Protein AF-A0A2H0CVI4-F1 (afdb_monomer_lite)

Secondary structure (DSSP, 8-state):
--HHHHHHHHHHHTTSS-------SSPPPGGGHHHHHHHHHHTHHHH-TTS---SSSSPPSSSGGGSTTTS-HHHHHHHHHH-BTTB---TTT--HHHHHHHHHHHHHHHHHTT-S---------

Radius of gyration: 20.12 Å; chains: 1; bounding box: 34×41×75 Å

pLDDT: mean 84.27, std 17.34, range [45.38, 98.62]

Foldseek 3Di:
DVVVVVVVVVVVVVPPPPPPQPAQPDDDPPLQVLLLVLCSQQPCVACNNLLCGDPHPDDRCLDLCNACVNANLVNQVCCQQPNDDPGHHCVVPDDPVNSVSNSVNSNVSNVVVVVDPPPDPPDPD

Structure (mmCIF, N/CA/C/O backbone):
data_AF-A0A2H0CVI4-F1
#
_entry.id   AF-A0A2H0CVI4-F1
#
loop_
_atom_site.group_PDB
_atom_site.id
_atom_site.type_symbol
_atom_site.label_atom_id
_atom_site.label_alt_id
_atom_site.label_comp_id
_atom_site.label_asym_id
_atom_site.label_entity_id
_atom_site.label_seq_id
_atom_site.pdbx_PDB_ins_code
_atom_site.Cartn_x
_atom_site.Cartn_y
_atom_site.Cartn_z
_atom_site.occupancy
_atom_site.B_iso_or_equiv
_atom_site.auth_seq_id
_atom_site.auth_comp_id
_atom_site.auth_asym_id
_atom_site.auth_atom_id
_atom_site.pdbx_PDB_model_num
ATOM 1 N N . MET A 1 1 ? 17.591 -20.447 49.999 1.00 55.88 1 MET A N 1
ATOM 2 C CA . MET A 1 1 ? 18.118 -19.385 49.105 1.00 55.88 1 MET A CA 1
ATOM 3 C C . MET A 1 1 ? 18.514 -19.895 47.713 1.00 55.88 1 MET A C 1
ATOM 5 O O . MET A 1 1 ? 18.745 -19.075 46.836 1.00 55.88 1 MET A O 1
ATOM 9 N N . GLU A 1 2 ? 18.541 -21.211 47.465 1.00 56.19 2 GLU A N 1
ATOM 10 C CA . GLU A 1 2 ? 18.899 -21.773 46.148 1.00 56.19 2 GLU A CA 1
ATOM 11 C C . G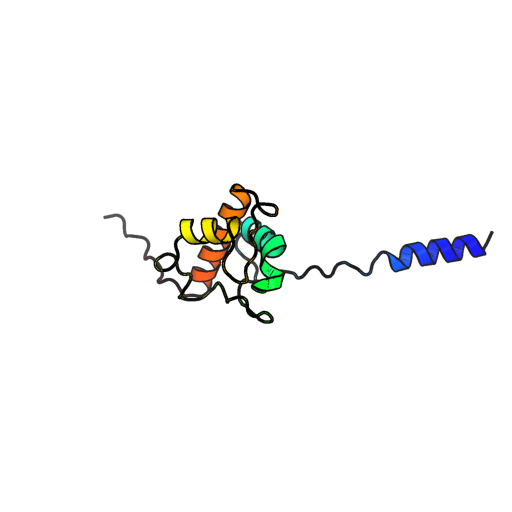LU A 1 2 ? 17.707 -21.973 45.199 1.00 56.19 2 GLU A C 1
ATOM 13 O O . GLU A 1 2 ? 17.875 -21.858 43.991 1.00 56.19 2 GLU A O 1
ATOM 18 N N . GLN A 1 3 ? 16.484 -22.159 45.712 1.00 54.50 3 GLN A N 1
ATOM 19 C CA . GLN A 1 3 ? 15.299 -22.271 44.847 1.00 54.50 3 GLN A CA 1
ATOM 20 C C . GLN A 1 3 ? 14.953 -20.962 44.118 1.00 54.50 3 GLN A C 1
ATOM 22 O O . GLN A 1 3 ? 14.556 -20.988 42.959 1.00 54.50 3 GLN A O 1
ATOM 27 N N . VAL A 1 4 ? 15.173 -19.804 44.749 1.00 57.72 4 VAL A N 1
ATOM 28 C CA . VAL A 1 4 ? 14.883 -18.486 44.149 1.00 57.72 4 VAL A CA 1
ATOM 29 C C . VAL A 1 4 ? 15.816 -18.185 42.965 1.00 57.72 4 VAL A C 1
ATOM 31 O O . VAL A 1 4 ? 15.391 -17.551 42.005 1.00 57.72 4 VAL A O 1
ATOM 34 N N . LYS A 1 5 ? 17.055 -18.707 42.978 1.00 55.91 5 LYS A N 1
ATOM 35 C CA . LYS A 1 5 ? 18.014 -18.593 41.861 1.00 55.91 5 LYS A CA 1
ATOM 36 C C . LYS A 1 5 ? 17.576 -19.389 40.630 1.00 55.91 5 LYS A C 1
ATOM 38 O O . LYS A 1 5 ? 17.797 -18.936 39.513 1.00 55.91 5 LYS A O 1
ATOM 43 N N . PHE A 1 6 ? 16.928 -20.538 40.829 1.00 55.31 6 PHE A N 1
ATOM 44 C CA . PHE A 1 6 ? 16.428 -21.376 39.738 1.00 55.31 6 PHE A CA 1
ATOM 45 C C . PHE A 1 6 ? 15.213 -20.738 39.052 1.00 55.31 6 PHE A C 1
ATOM 47 O O . PHE A 1 6 ? 15.150 -20.691 37.828 1.00 55.31 6 PHE A O 1
ATOM 54 N N . TYR A 1 7 ? 14.302 -20.142 39.830 1.00 57.53 7 TYR A N 1
ATOM 55 C CA . TYR A 1 7 ? 13.188 -19.367 39.276 1.00 57.53 7 TYR A CA 1
ATOM 56 C C . TYR A 1 7 ? 13.654 -18.082 38.583 1.00 57.53 7 TYR A C 1
ATOM 58 O O . TYR A 1 7 ? 13.132 -17.762 37.523 1.00 57.53 7 TYR A O 1
ATOM 66 N N . PHE A 1 8 ? 14.678 -17.392 39.100 1.00 56.19 8 PHE A N 1
ATOM 67 C CA . PHE A 1 8 ? 15.277 -16.235 38.418 1.00 56.19 8 PHE A CA 1
ATOM 68 C C . PHE A 1 8 ? 15.949 -16.603 37.083 1.00 56.19 8 PHE A C 1
ATOM 70 O O . PHE A 1 8 ? 15.882 -15.824 36.136 1.00 56.19 8 PHE A O 1
ATOM 77 N N . LEU A 1 9 ? 16.556 -17.792 36.985 1.00 55.44 9 LEU A N 1
ATOM 78 C CA . LEU A 1 9 ? 17.153 -18.301 35.744 1.00 55.44 9 LEU A CA 1
ATOM 79 C C . LEU A 1 9 ? 16.100 -18.774 34.728 1.00 55.44 9 LEU A C 1
ATOM 81 O O . LEU A 1 9 ? 16.272 -18.551 33.533 1.00 55.44 9 LEU A O 1
ATOM 85 N N . ILE A 1 10 ? 14.987 -19.358 35.183 1.00 55.38 10 ILE A N 1
ATOM 86 C CA . ILE A 1 10 ? 13.880 -19.787 34.310 1.00 55.38 10 ILE A CA 1
ATOM 87 C C . ILE A 1 10 ? 13.070 -18.583 33.799 1.00 55.38 10 ILE A C 1
ATOM 89 O O . ILE A 1 10 ? 12.717 -18.552 32.622 1.00 55.38 10 ILE A O 1
ATOM 93 N N . LEU A 1 11 ? 12.844 -17.557 34.631 1.00 54.09 11 LEU A N 1
ATOM 94 C CA . LEU A 1 11 ? 12.114 -16.342 34.238 1.00 54.09 11 LEU A CA 1
ATOM 95 C C . LEU A 1 11 ? 12.853 -15.538 33.150 1.00 54.09 11 LEU A C 1
ATOM 97 O O . LEU A 1 11 ? 12.220 -14.895 32.317 1.00 54.09 11 LEU A O 1
ATOM 101 N N . PHE A 1 12 ? 14.189 -15.602 33.129 1.00 54.31 12 PHE A N 1
ATOM 102 C CA . PHE A 1 12 ? 15.016 -14.976 32.092 1.00 54.31 12 PHE A CA 1
ATOM 103 C C . PHE A 1 12 ? 15.023 -15.767 30.774 1.00 54.31 12 PHE A C 1
ATOM 105 O O . PHE A 1 12 ? 15.149 -15.176 29.703 1.00 54.31 12 PHE A O 1
ATOM 112 N N . TYR A 1 13 ? 14.861 -17.094 30.830 1.00 53.97 13 TYR A N 1
ATOM 113 C CA . TYR A 1 13 ? 14.949 -17.967 29.654 1.00 53.97 13 TYR A CA 1
ATOM 114 C C . TYR A 1 13 ? 13.660 -17.986 28.816 1.00 53.97 13 TYR A C 1
ATOM 116 O O . TYR A 1 13 ? 13.706 -18.172 27.603 1.00 53.97 13 TYR A O 1
ATOM 124 N N . THR A 1 14 ? 12.498 -17.736 29.427 1.00 56.97 14 THR A N 1
ATOM 125 C CA . THR A 1 14 ? 11.206 -17.701 28.716 1.00 56.97 14 THR A CA 1
ATOM 126 C C . THR A 1 14 ? 10.921 -16.377 27.998 1.00 56.97 14 THR A C 1
ATOM 128 O O . THR A 1 14 ? 9.967 -16.301 27.228 1.00 56.97 14 THR A O 1
ATOM 131 N N . LEU A 1 15 ? 11.727 -15.332 28.219 1.00 56.41 15 LEU A N 1
ATOM 132 C CA . LEU A 1 15 ? 11.509 -13.996 27.643 1.00 56.41 15 LEU A CA 1
ATOM 133 C C . LEU A 1 15 ? 12.101 -13.796 26.235 1.00 56.41 15 LEU A C 1
ATOM 135 O O . LEU A 1 15 ? 11.837 -12.768 25.619 1.00 56.41 15 LEU A O 1
ATOM 139 N N . PHE A 1 16 ? 12.866 -14.749 25.692 1.00 57.94 16 PHE A N 1
ATOM 140 C CA . PHE A 1 16 ? 13.616 -14.538 24.441 1.00 57.94 16 PHE A CA 1
ATOM 141 C C . PHE A 1 16 ? 12.986 -15.147 23.172 1.00 57.94 16 PHE A C 1
ATOM 143 O O . PHE A 1 16 ? 13.558 -15.037 22.091 1.00 57.94 16 PHE A O 1
ATOM 150 N N . ALA A 1 17 ? 11.812 -15.782 23.265 1.00 56.22 17 ALA A N 1
ATOM 151 C CA . ALA A 1 17 ? 11.275 -16.627 22.188 1.00 56.22 17 ALA A CA 1
ATOM 152 C C . ALA A 1 17 ? 10.136 -16.015 21.337 1.00 56.22 17 ALA A C 1
ATOM 154 O O . ALA A 1 17 ? 9.455 -16.755 20.635 1.00 56.22 17 ALA A O 1
ATOM 155 N N . PHE A 1 18 ? 9.913 -14.694 21.352 1.00 57.72 18 PHE A N 1
ATOM 156 C CA . PHE A 1 18 ? 8.770 -14.075 20.644 1.00 57.72 18 PHE A CA 1
ATOM 157 C C . PHE A 1 18 ? 9.131 -12.944 19.666 1.00 57.72 18 PHE A C 1
ATOM 159 O O . PHE A 1 18 ? 8.396 -11.970 19.544 1.00 57.72 18 PHE A O 1
ATOM 166 N N . ALA A 1 19 ? 10.229 -13.063 18.917 1.00 55.41 19 ALA A N 1
ATOM 167 C CA . ALA A 1 19 ? 10.580 -12.084 17.880 1.00 55.41 19 ALA A CA 1
ATOM 168 C C . ALA A 1 19 ? 10.569 -12.679 16.460 1.00 55.41 19 ALA A C 1
ATOM 170 O O . ALA A 1 19 ? 11.518 -12.514 15.699 1.00 55.41 19 ALA A O 1
ATOM 171 N N . CYS A 1 20 ? 9.479 -13.349 16.082 1.00 59.59 20 CYS A N 1
ATOM 172 C CA . CYS A 1 20 ? 9.164 -13.607 14.674 1.00 59.59 20 CYS A CA 1
ATOM 173 C C . CYS 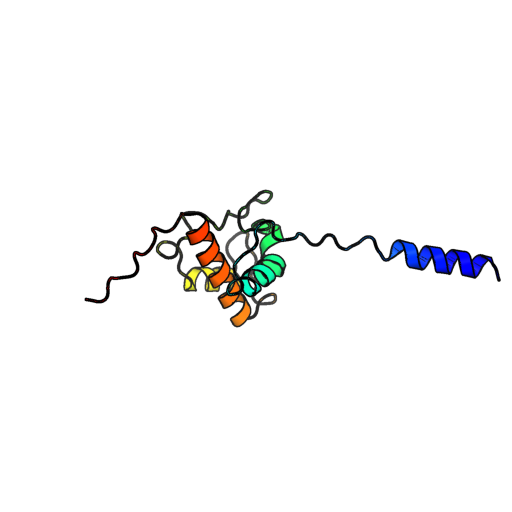A 1 20 ? 8.031 -12.675 14.233 1.00 59.59 20 CYS A C 1
ATOM 175 O O . CYS A 1 20 ? 6.926 -13.122 13.940 1.00 59.59 20 CYS A O 1
ATOM 177 N N . ALA A 1 21 ? 8.295 -11.364 14.192 1.00 61.31 21 ALA A N 1
ATOM 178 C CA . ALA A 1 21 ? 7.536 -10.526 13.270 1.00 61.31 21 ALA A CA 1
ATOM 179 C C . ALA A 1 21 ? 7.883 -11.002 11.849 1.00 61.31 21 ALA A C 1
ATOM 181 O O . ALA A 1 21 ? 9.059 -11.315 11.604 1.00 61.31 21 ALA A O 1
ATOM 182 N N . PRO A 1 22 ? 6.911 -11.097 10.922 1.00 63.09 22 PRO A N 1
ATOM 183 C CA . PRO A 1 22 ? 7.252 -11.349 9.535 1.00 63.09 22 PRO A CA 1
ATOM 184 C C . PRO A 1 22 ? 8.274 -10.276 9.109 1.00 63.09 22 PRO A C 1
ATOM 186 O O . PRO A 1 22 ? 8.259 -9.155 9.614 1.00 63.09 22 PRO A O 1
ATOM 189 N N . LYS A 1 23 ? 9.240 -10.634 8.270 1.00 73.94 23 LYS A N 1
ATOM 190 C CA . LYS A 1 23 ? 10.234 -9.689 7.747 1.00 73.94 23 LYS A CA 1
ATOM 191 C C . LYS A 1 23 ? 10.000 -9.533 6.252 1.00 73.94 23 LYS A C 1
ATOM 193 O O . LYS A 1 23 ? 9.626 -10.533 5.624 1.00 73.94 23 LYS A O 1
ATOM 198 N N . PRO A 1 24 ? 10.218 -8.339 5.675 1.00 80.81 24 PRO A N 1
ATOM 199 C CA . PRO A 1 24 ? 10.281 -8.201 4.227 1.00 80.81 24 PRO A CA 1
ATOM 200 C C . PRO A 1 24 ? 11.235 -9.249 3.650 1.00 80.81 24 PRO A C 1
ATOM 202 O O . PRO A 1 24 ? 12.274 -9.528 4.254 1.00 80.81 24 PRO A O 1
ATOM 205 N N . THR A 1 25 ? 10.864 -9.874 2.533 1.00 84.12 25 THR A N 1
ATOM 206 C CA . THR A 1 25 ? 11.754 -10.829 1.853 1.00 84.12 25 THR A CA 1
ATOM 207 C C . THR A 1 25 ? 12.553 -10.163 0.740 1.00 84.12 25 THR A C 1
ATOM 209 O O . THR A 1 25 ? 13.572 -10.703 0.315 1.00 84.12 25 THR A O 1
ATOM 212 N N . LEU A 1 26 ? 12.129 -8.968 0.320 1.00 85.50 26 LEU A N 1
ATOM 213 C CA . LEU A 1 26 ? 12.843 -8.109 -0.614 1.00 85.50 26 LEU A CA 1
ATOM 214 C C . LEU A 1 26 ? 13.397 -6.886 0.118 1.00 85.50 26 LEU A C 1
ATOM 216 O O . LEU A 1 26 ? 12.706 -6.283 0.935 1.00 85.50 26 LEU A O 1
ATOM 220 N N . GLU A 1 27 ? 14.623 -6.479 -0.201 1.00 89.00 27 GLU A N 1
ATOM 221 C CA . GLU A 1 27 ? 15.148 -5.184 0.232 1.00 89.00 27 GLU A CA 1
ATOM 222 C C . GLU A 1 27 ? 14.881 -4.125 -0.836 1.00 89.00 27 GLU A C 1
ATOM 224 O O . GLU A 1 27 ? 15.148 -4.334 -2.020 1.00 89.00 27 GLU A O 1
ATOM 229 N N . VAL A 1 28 ? 14.358 -2.974 -0.411 1.00 94.50 28 VAL A N 1
ATOM 230 C CA . VAL A 1 28 ? 14.140 -1.818 -1.286 1.00 94.50 28 VAL A CA 1
ATOM 231 C C . VAL A 1 28 ? 15.212 -0.741 -1.068 1.00 94.50 28 VAL A C 1
ATOM 233 O O . VAL A 1 28 ? 15.767 -0.638 0.034 1.00 94.50 28 VAL A O 1
ATOM 236 N N . PRO A 1 29 ? 15.499 0.100 -2.081 1.00 97.12 29 PRO A N 1
ATOM 237 C CA . PRO A 1 29 ? 16.371 1.257 -1.932 1.00 97.12 29 PRO A CA 1
ATOM 238 C C . PRO A 1 29 ? 15.926 2.174 -0.788 1.00 97.12 29 PRO A C 1
ATOM 240 O O . PRO A 1 29 ? 14.741 2.252 -0.457 1.00 97.12 29 PRO A O 1
ATOM 243 N N . GLU A 1 30 ? 16.879 2.913 -0.217 1.00 96.75 30 GLU A N 1
ATOM 244 C CA . GLU A 1 30 ? 16.669 3.776 0.956 1.00 96.75 30 G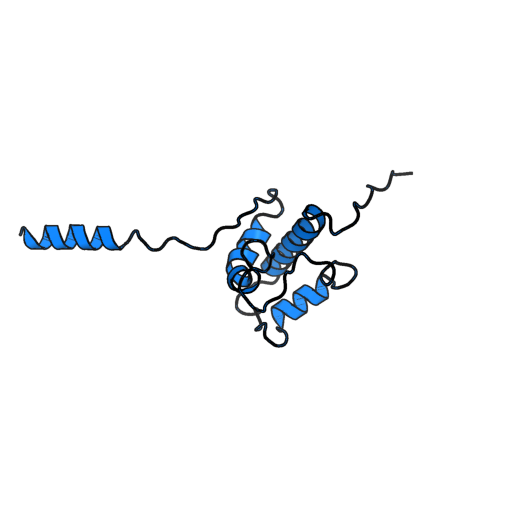LU A CA 1
ATOM 245 C C . GLU A 1 30 ? 15.409 4.665 0.884 1.00 96.75 30 GLU A C 1
ATOM 247 O O . GLU A 1 30 ? 14.664 4.698 1.867 1.00 96.75 30 GLU A O 1
ATOM 252 N N . PRO A 1 31 ? 15.073 5.308 -0.258 1.00 97.88 31 PRO A N 1
ATOM 253 C CA . PRO A 1 31 ? 13.881 6.151 -0.361 1.00 97.88 31 PRO A CA 1
ATOM 254 C C . PRO A 1 31 ? 12.542 5.438 -0.127 1.00 97.88 31 PRO A C 1
ATOM 256 O O . PRO A 1 31 ? 11.542 6.132 0.059 1.00 97.88 31 PRO A O 1
ATOM 259 N N . TYR A 1 32 ? 12.504 4.103 -0.163 1.00 97.81 32 TYR A N 1
ATOM 260 C CA . TYR A 1 32 ? 11.286 3.288 -0.065 1.00 97.81 32 TYR A CA 1
ATOM 261 C C . TYR A 1 32 ? 11.219 2.454 1.222 1.00 97.81 32 TYR A C 1
ATOM 263 O O . TYR A 1 32 ? 10.193 1.833 1.503 1.00 97.81 32 TYR A O 1
ATOM 271 N N . LYS A 1 33 ? 12.287 2.442 2.035 1.00 96.75 33 LYS A N 1
ATOM 272 C CA . LYS A 1 33 ? 12.361 1.606 3.246 1.00 96.75 33 LYS A CA 1
ATOM 273 C C . LYS A 1 33 ? 11.303 1.961 4.287 1.00 96.75 33 LYS A C 1
ATOM 275 O O . LYS A 1 33 ? 10.746 1.061 4.909 1.00 96.75 33 LYS A O 1
ATOM 280 N N . LYS A 1 34 ? 10.990 3.248 4.463 1.00 97.62 34 LYS A N 1
ATOM 281 C CA . LYS A 1 34 ? 9.923 3.686 5.383 1.00 97.62 34 LYS A CA 1
ATOM 282 C C . LYS A 1 34 ? 8.566 3.135 4.956 1.00 97.62 34 LYS A C 1
ATOM 284 O O . LYS A 1 34 ? 7.880 2.506 5.756 1.00 97.62 34 LYS A O 1
ATOM 289 N N . GLY A 1 35 ? 8.226 3.297 3.678 1.00 97.88 35 GLY A N 1
ATOM 290 C CA . GLY A 1 35 ? 7.019 2.725 3.087 1.00 97.88 35 GLY A CA 1
ATOM 291 C C . GLY A 1 35 ? 6.919 1.217 3.279 1.00 97.88 35 GLY A C 1
ATOM 292 O O . GLY A 1 35 ? 5.892 0.724 3.743 1.00 97.88 35 GLY A O 1
ATOM 293 N N . GLN A 1 36 ? 8.016 0.497 3.029 1.00 97.31 36 GLN A N 1
ATOM 294 C CA . GLN A 1 36 ? 8.086 -0.941 3.270 1.00 97.31 36 GLN A CA 1
ATOM 295 C C . GLN A 1 36 ? 7.820 -1.287 4.741 1.00 97.31 36 GLN A C 1
ATOM 297 O O . GLN A 1 36 ? 7.034 -2.186 5.019 1.00 97.31 36 GLN A O 1
ATOM 302 N N . GLN A 1 37 ? 8.420 -0.569 5.695 1.00 96.12 37 GLN A N 1
ATOM 303 C CA . GLN A 1 37 ? 8.208 -0.798 7.130 1.00 96.12 37 GLN A CA 1
ATOM 304 C C . GLN A 1 37 ? 6.750 -0.571 7.550 1.00 96.12 37 GLN A C 1
ATOM 306 O O . GLN A 1 37 ? 6.185 -1.384 8.286 1.00 96.12 37 GLN A O 1
ATOM 311 N N . TYR A 1 38 ? 6.119 0.505 7.076 1.00 97.38 38 TYR A N 1
ATOM 312 C CA . TYR A 1 38 ? 4.715 0.793 7.379 1.00 97.38 38 TYR A CA 1
ATOM 313 C C . TYR A 1 38 ? 3.768 -0.227 6.749 1.00 97.38 38 TYR A C 1
ATOM 315 O O . TYR A 1 38 ? 2.872 -0.735 7.429 1.00 97.38 38 TYR A O 1
ATOM 323 N N . PHE A 1 39 ? 4.010 -0.597 5.490 1.00 97.31 39 PHE A N 1
ATOM 324 C CA . PHE A 1 39 ? 3.277 -1.668 4.822 1.00 97.31 39 PHE A CA 1
ATOM 325 C C . PHE A 1 39 ? 3.405 -2.977 5.602 1.00 97.31 39 PHE A C 1
ATOM 327 O O . PHE A 1 39 ? 2.425 -3.689 5.822 1.00 97.31 39 PHE A O 1
ATOM 334 N N . HIS A 1 40 ? 4.611 -3.277 6.079 1.00 95.00 40 HIS A N 1
ATOM 335 C CA . HIS A 1 40 ? 4.877 -4.495 6.821 1.00 95.00 40 HIS A CA 1
ATOM 336 C C . HIS A 1 40 ? 4.110 -4.547 8.145 1.00 95.00 40 HIS A C 1
ATOM 338 O O . HIS A 1 40 ? 3.460 -5.546 8.451 1.00 95.00 40 HIS A O 1
ATOM 344 N N . ARG A 1 41 ? 4.078 -3.425 8.868 1.00 94.44 41 ARG A N 1
ATOM 345 C CA . ARG A 1 41 ? 3.336 -3.263 10.124 1.00 94.44 41 ARG A CA 1
ATOM 346 C C . ARG A 1 41 ? 1.821 -3.418 9.961 1.00 94.44 41 ARG A C 1
ATOM 348 O O . ARG A 1 41 ? 1.181 -3.961 10.859 1.00 94.44 41 ARG A O 1
ATOM 355 N N . VAL A 1 42 ? 1.243 -2.905 8.873 1.00 95.69 42 VAL A N 1
ATOM 356 C CA . VAL A 1 42 ? -0.219 -2.726 8.760 1.00 95.69 42 VAL A CA 1
ATOM 357 C C . VAL A 1 42 ? -0.871 -3.668 7.746 1.00 95.69 42 VAL A C 1
ATOM 359 O O . VAL A 1 42 ? -1.971 -4.161 7.981 1.00 95.69 42 VAL A O 1
ATOM 362 N N . CYS A 1 43 ? -0.210 -3.943 6.626 1.00 95.94 43 CYS A N 1
ATOM 363 C CA . CYS A 1 43 ? -0.826 -4.557 5.448 1.00 95.94 43 CYS A CA 1
ATOM 364 C C . CYS A 1 43 ? -0.356 -5.997 5.197 1.00 95.94 43 CYS A C 1
ATOM 366 O O . CYS A 1 43 ? -1.116 -6.811 4.661 1.00 95.94 43 CYS A O 1
ATOM 368 N N . SER A 1 44 ? 0.881 -6.329 5.586 1.00 94.31 44 SER A N 1
ATOM 369 C CA . SER A 1 44 ? 1.540 -7.582 5.180 1.00 94.31 44 SER A CA 1
ATOM 370 C C . SER A 1 44 ? 0.848 -8.857 5.658 1.00 94.31 44 SER A C 1
ATOM 372 O O . SER A 1 44 ? 0.896 -9.879 4.972 1.00 94.31 44 SER A O 1
ATOM 374 N N . ASN A 1 45 ? 0.152 -8.799 6.795 1.00 91.00 45 ASN A N 1
ATOM 375 C CA . ASN A 1 45 ? -0.584 -9.942 7.335 1.00 91.00 45 ASN A CA 1
ATOM 376 C C . ASN A 1 45 ? -1.673 -10.440 6.372 1.00 91.00 45 ASN A C 1
ATOM 378 O O . ASN A 1 45 ? -1.974 -11.632 6.351 1.00 91.00 45 ASN A O 1
ATOM 382 N N . CYS A 1 46 ? -2.240 -9.543 5.560 1.00 94.19 46 CYS A N 1
ATOM 383 C CA . CYS A 1 46 ? -3.240 -9.885 4.554 1.00 94.19 46 CYS A CA 1
ATOM 384 C C . CYS A 1 46 ? -2.609 -9.977 3.161 1.00 94.19 46 CYS A C 1
ATOM 386 O O . CYS A 1 46 ? -2.716 -11.008 2.499 1.00 94.19 46 CYS A O 1
ATOM 388 N N . HIS A 1 47 ? -1.899 -8.935 2.732 1.00 95.19 47 HIS A N 1
ATOM 389 C CA . HIS A 1 47 ? -1.392 -8.812 1.360 1.00 95.19 47 HIS A CA 1
ATOM 390 C C . HIS A 1 47 ? -0.030 -9.494 1.130 1.00 95.19 47 HIS A C 1
ATOM 392 O O . HIS A 1 47 ? 0.543 -9.412 0.044 1.00 95.19 47 HIS A O 1
ATOM 398 N N . GLY A 1 48 ? 0.486 -10.218 2.127 1.00 92.56 48 GLY A N 1
ATOM 399 C CA . GLY A 1 48 ? 1.787 -10.884 2.083 1.00 92.56 48 GLY A CA 1
ATOM 400 C C . GLY A 1 48 ? 2.951 -9.935 2.377 1.00 92.56 48 GLY A C 1
ATOM 401 O O . GLY A 1 48 ? 2.817 -8.719 2.284 1.00 92.56 48 GLY A O 1
ATOM 402 N N . SER A 1 49 ? 4.109 -10.509 2.723 1.00 90.62 49 SER A N 1
ATOM 403 C CA . SER A 1 49 ? 5.283 -9.761 3.211 1.00 90.62 49 SER A CA 1
ATOM 404 C C . SER A 1 49 ? 5.725 -8.631 2.276 1.00 90.62 49 SER A C 1
ATOM 406 O O . SER A 1 49 ? 5.942 -7.510 2.724 1.00 90.62 49 SER A O 1
ATOM 408 N N . ASP A 1 50 ? 5.763 -8.912 0.972 1.00 91.69 50 ASP A N 1
ATOM 409 C CA . ASP A 1 50 ? 6.214 -7.972 -0.061 1.00 91.69 50 ASP A CA 1
ATOM 410 C C . ASP A 1 50 ? 5.076 -7.592 -1.020 1.00 91.69 50 ASP A C 1
ATOM 412 O O . ASP A 1 50 ? 5.283 -7.456 -2.221 1.00 91.69 50 ASP A O 1
ATOM 416 N N . ALA A 1 51 ? 3.843 -7.501 -0.502 1.00 94.44 51 ALA A N 1
ATOM 417 C CA . ALA A 1 51 ? 2.633 -7.190 -1.277 1.00 94.44 51 ALA A CA 1
ATOM 418 C C . ALA A 1 51 ? 2.283 -8.212 -2.386 1.00 94.44 51 ALA A C 1
ATOM 420 O O . ALA A 1 51 ? 1.442 -7.962 -3.252 1.00 94.44 51 ALA A O 1
ATOM 421 N N . MET A 1 52 ? 2.915 -9.389 -2.336 1.00 88.56 52 MET A N 1
ATOM 422 C CA . MET A 1 52 ? 2.817 -10.434 -3.356 1.00 88.56 52 MET A CA 1
ATOM 423 C C . MET A 1 52 ? 1.597 -11.347 -3.232 1.00 88.56 52 MET A C 1
ATOM 425 O O . MET A 1 52 ? 1.380 -12.124 -4.151 1.00 88.56 52 MET A O 1
ATOM 429 N N . GLY A 1 53 ? 0.835 -11.290 -2.133 1.00 75.56 53 GLY A N 1
ATOM 430 C CA . GLY A 1 53 ? -0.322 -12.157 -1.883 1.00 75.56 53 GLY A CA 1
ATOM 431 C C . GLY A 1 53 ? 0.042 -13.646 -1.889 1.00 75.56 53 GLY A C 1
ATOM 432 O O . GLY A 1 53 ? 0.268 -14.241 -2.935 1.00 75.56 53 GLY A O 1
ATOM 433 N N . LYS A 1 54 ? 0.127 -14.297 -0.724 1.00 65.31 54 LYS A N 1
ATOM 434 C CA . LYS A 1 54 ? 0.507 -15.727 -0.710 1.00 65.31 54 LYS A CA 1
ATOM 435 C C . LYS A 1 54 ? -0.374 -16.656 0.111 1.00 65.31 54 LYS A C 1
ATOM 437 O O . LYS A 1 54 ? -0.372 -17.847 -0.181 1.00 65.31 54 LYS A O 1
ATOM 442 N N . HIS A 1 55 ? -1.164 -16.157 1.068 1.00 69.81 55 HIS A N 1
ATOM 443 C CA . HIS A 1 55 ? -1.907 -17.042 1.985 1.00 69.81 55 HIS A CA 1
ATOM 444 C C . HIS A 1 55 ? -3.301 -16.562 2.406 1.00 69.81 55 HIS A C 1
ATOM 446 O O . HIS A 1 55 ? -3.995 -17.285 3.117 1.00 69.81 55 HIS A O 1
ATOM 452 N N . THR A 1 56 ? -3.736 -15.373 1.988 1.00 77.31 56 THR A N 1
ATOM 453 C CA . THR A 1 56 ? -5.084 -14.873 2.292 1.00 77.31 56 THR A CA 1
ATOM 454 C C . THR A 1 56 ? -5.882 -14.687 1.002 1.00 77.31 56 THR A C 1
ATOM 456 O O . THR A 1 56 ? -5.329 -14.769 -0.089 1.00 77.31 56 THR A O 1
ATOM 459 N N . GLN A 1 57 ? -7.189 -14.440 1.120 1.00 84.56 57 GLN A N 1
ATOM 460 C CA . GLN A 1 57 ? -8.030 -14.053 -0.022 1.00 84.56 57 GLN A CA 1
ATOM 461 C C . GLN A 1 57 ? -7.809 -12.587 -0.443 1.00 84.56 57 GLN A C 1
ATOM 463 O O . GLN A 1 57 ? -8.517 -12.101 -1.321 1.00 84.56 57 GLN A O 1
ATOM 468 N N . ALA A 1 58 ? -6.898 -11.862 0.217 1.00 92.31 58 ALA A N 1
ATOM 469 C CA . ALA A 1 58 ? -6.554 -10.506 -0.170 1.00 92.31 58 ALA A CA 1
ATOM 470 C C . ALA A 1 58 ? -5.762 -10.520 -1.488 1.00 92.31 58 ALA A C 1
ATOM 472 O O . ALA A 1 58 ? -4.954 -11.429 -1.707 1.00 92.31 58 ALA A O 1
ATOM 473 N N . PRO A 1 59 ? -5.968 -9.517 -2.353 1.00 93.81 59 PRO A N 1
ATOM 474 C CA . PRO A 1 59 ? -5.281 -9.448 -3.631 1.00 93.81 59 PRO A CA 1
ATOM 475 C C . PRO A 1 59 ? -3.772 -9.258 -3.458 1.00 93.81 59 PRO A C 1
ATOM 477 O O . PRO A 1 59 ? -3.294 -8.669 -2.478 1.00 93.81 59 PRO A O 1
ATOM 480 N N . ARG A 1 60 ? -3.032 -9.722 -4.464 1.00 94.06 60 ARG A N 1
ATOM 481 C CA . ARG A 1 60 ? -1.660 -9.298 -4.732 1.00 94.06 60 ARG A CA 1
ATOM 482 C C . ARG A 1 60 ? -1.708 -7.853 -5.230 1.00 94.06 60 ARG A C 1
ATOM 484 O O . ARG A 1 60 ? -2.408 -7.576 -6.190 1.00 94.06 60 ARG A O 1
ATOM 491 N N . LEU A 1 61 ? -0.988 -6.943 -4.577 1.00 95.94 61 LEU A N 1
ATOM 492 C CA . LEU A 1 61 ? -1.020 -5.512 -4.929 1.00 95.94 61 LEU A CA 1
ATOM 493 C C . LEU A 1 61 ? 0.043 -5.137 -5.971 1.00 95.94 61 LEU A C 1
ATOM 495 O O . LEU A 1 61 ? -0.004 -4.060 -6.561 1.00 95.94 61 LEU A O 1
ATOM 499 N N . ILE A 1 62 ? 1.010 -6.027 -6.198 1.00 94.38 62 ILE A N 1
ATOM 500 C CA . ILE A 1 62 ? 1.973 -5.921 -7.296 1.00 94.38 62 ILE A CA 1
ATOM 501 C C . ILE A 1 62 ? 1.419 -6.702 -8.487 1.00 94.38 62 ILE A C 1
ATOM 503 O O . ILE A 1 62 ? 1.877 -7.814 -8.767 1.00 94.38 62 ILE A O 1
ATOM 507 N N . ASP A 1 63 ? 0.369 -6.146 -9.088 1.00 93.50 63 ASP A N 1
ATOM 508 C CA . ASP A 1 63 ? -0.423 -6.714 -10.183 1.00 93.50 63 ASP A CA 1
ATOM 509 C C . ASP A 1 63 ? -0.953 -5.585 -11.091 1.00 93.50 63 ASP A C 1
ATOM 511 O O . ASP A 1 63 ? -1.012 -4.429 -10.663 1.00 93.50 63 ASP A O 1
ATOM 515 N N . GLU A 1 64 ? -1.335 -5.916 -12.326 1.00 92.69 64 GLU A N 1
ATOM 516 C CA . GLU A 1 64 ? -1.749 -4.960 -13.365 1.00 92.69 64 GLU A 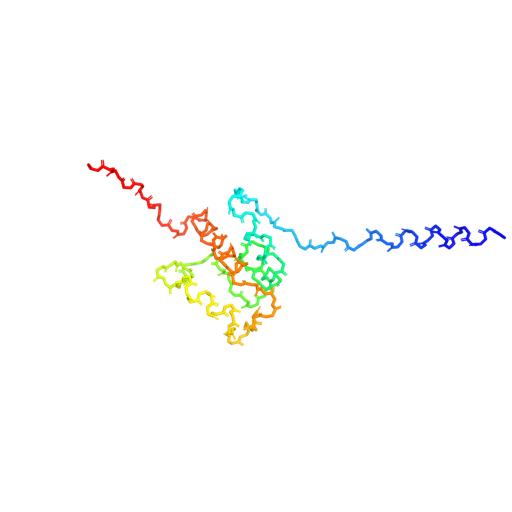CA 1
ATOM 517 C C . GLU A 1 64 ? -2.986 -4.144 -12.960 1.00 92.69 64 GLU A C 1
ATOM 519 O O . GLU A 1 64 ? -3.080 -2.953 -13.263 1.00 92.69 64 GLU A O 1
ATOM 524 N N . GLU A 1 65 ? -3.918 -4.760 -12.226 1.00 94.38 65 GLU A N 1
ATOM 525 C CA . GLU A 1 65 ? -5.138 -4.106 -11.727 1.00 94.38 65 GLU A CA 1
ATOM 526 C C . GLU A 1 65 ? -4.826 -2.876 -10.861 1.00 94.38 65 GLU A C 1
ATOM 528 O O . GLU A 1 65 ? -5.568 -1.898 -10.885 1.00 94.38 65 GLU A O 1
ATOM 533 N N . PHE A 1 66 ? -3.708 -2.899 -10.130 1.00 95.50 66 PHE A N 1
ATOM 534 C CA . PHE A 1 66 ? -3.350 -1.856 -9.170 1.00 95.50 66 PHE A CA 1
ATOM 535 C C . PHE A 1 66 ? -2.326 -0.852 -9.705 1.00 95.50 66 PHE A C 1
ATOM 537 O O . PHE A 1 66 ? -1.821 -0.043 -8.923 1.00 95.50 66 PHE A O 1
ATOM 544 N N . LEU A 1 67 ? -1.984 -0.894 -10.995 1.00 95.12 67 LEU A N 1
ATOM 545 C CA . LEU A 1 67 ? -1.079 0.077 -11.620 1.00 95.12 67 LEU A CA 1
ATOM 546 C C . LEU A 1 67 ? -1.677 1.485 -11.630 1.00 95.12 67 LEU A C 1
ATOM 548 O O . LEU A 1 67 ? -2.894 1.650 -11.598 1.00 95.12 67 LEU A O 1
ATOM 552 N N . ALA A 1 68 ? -0.826 2.512 -11.679 1.00 93.56 68 ALA A N 1
ATOM 553 C CA . ALA A 1 68 ? -1.245 3.904 -11.485 1.00 93.56 68 ALA A CA 1
ATOM 554 C C . ALA A 1 68 ? -2.316 4.392 -12.482 1.00 93.56 68 ALA A C 1
ATOM 556 O O . ALA A 1 68 ? -3.136 5.241 -12.138 1.00 93.56 68 ALA A O 1
ATOM 557 N N . ASN A 1 69 ? -2.335 3.839 -13.698 1.00 93.44 69 ASN A N 1
ATOM 558 C CA . ASN A 1 69 ? -3.327 4.126 -14.738 1.00 93.44 69 ASN A CA 1
ATOM 559 C C . ASN A 1 69 ? -4.697 3.463 -14.498 1.00 93.44 69 ASN A C 1
ATOM 561 O O . ASN A 1 69 ? -5.695 3.937 -15.037 1.00 93.44 69 ASN A O 1
ATOM 565 N N . ASN A 1 70 ? -4.739 2.381 -13.720 1.00 95.75 70 ASN A N 1
ATOM 566 C CA . ASN A 1 70 ? -5.944 1.600 -13.433 1.00 95.75 70 ASN A CA 1
ATOM 567 C C . ASN A 1 70 ? -6.496 1.888 -12.031 1.00 95.75 70 ASN A C 1
ATOM 569 O O . ASN A 1 70 ? -7.705 1.840 -11.814 1.00 95.75 70 ASN A O 1
ATOM 573 N N . PHE A 1 71 ? -5.604 2.196 -11.090 1.00 97.38 71 PHE A N 1
ATOM 574 C CA . PHE A 1 71 ? -5.913 2.440 -9.692 1.00 97.38 71 PHE A CA 1
ATOM 575 C C . PHE A 1 71 ? -4.975 3.516 -9.150 1.00 97.38 71 PHE A C 1
ATOM 577 O O . PHE A 1 71 ? -3.794 3.268 -8.889 1.00 97.38 71 PHE A O 1
ATOM 584 N N . SER A 1 72 ? -5.485 4.738 -9.024 1.00 98.06 72 SER A N 1
ATOM 585 C CA . SER A 1 72 ? -4.682 5.914 -8.699 1.00 98.06 72 SER A CA 1
ATOM 586 C C . SER A 1 72 ? -4.218 5.924 -7.240 1.00 98.06 72 SER A C 1
ATOM 588 O O . SER A 1 72 ? -4.729 5.207 -6.379 1.00 98.06 72 SER A O 1
ATOM 590 N N . ASP A 1 73 ? -3.262 6.794 -6.917 1.00 98.31 73 ASP A N 1
ATOM 591 C CA . ASP A 1 73 ? -2.827 7.006 -5.530 1.00 98.31 73 ASP A CA 1
ATOM 592 C C . ASP A 1 73 ? -3.971 7.508 -4.633 1.00 98.31 73 ASP A C 1
ATOM 594 O O . ASP A 1 73 ? -4.015 7.198 -3.438 1.00 98.31 73 ASP A O 1
ATOM 598 N N . ALA A 1 74 ? -4.921 8.254 -5.209 1.00 98.12 74 ALA A N 1
ATOM 599 C CA . ALA A 1 74 ? -6.131 8.678 -4.516 1.00 98.12 74 ALA A CA 1
ATOM 600 C C . ALA A 1 74 ? -7.040 7.480 -4.207 1.00 98.12 74 ALA A C 1
ATOM 602 O O . ALA A 1 74 ? -7.492 7.361 -3.068 1.00 98.12 74 ALA A O 1
ATOM 603 N N . ASP A 1 75 ? -7.212 6.559 -5.161 1.00 98.25 75 ASP A N 1
ATOM 604 C CA . ASP A 1 75 ? -8.010 5.341 -4.973 1.00 98.25 75 ASP A CA 1
ATOM 605 C C . ASP A 1 75 ? -7.393 4.430 -3.903 1.00 98.25 75 ASP A C 1
ATOM 607 O O . ASP A 1 75 ? -8.104 3.910 -3.037 1.00 98.25 75 ASP A O 1
ATOM 611 N N . ILE A 1 76 ? -6.058 4.289 -3.891 1.00 98.00 76 ILE A N 1
ATOM 612 C CA . ILE A 1 76 ? -5.348 3.560 -2.828 1.00 98.00 76 ILE A CA 1
ATOM 613 C C . ILE A 1 76 ? -5.602 4.227 -1.479 1.00 98.00 76 ILE A C 1
ATOM 615 O O . ILE A 1 76 ? -5.958 3.553 -0.512 1.00 98.00 76 ILE A O 1
ATOM 619 N N . LYS A 1 77 ? -5.427 5.549 -1.392 1.00 98.12 77 LYS A N 1
ATOM 620 C CA . LYS A 1 77 ? -5.612 6.289 -0.142 1.00 98.12 77 LYS A CA 1
ATOM 621 C C . LYS A 1 77 ? -7.039 6.158 0.386 1.00 98.12 77 LYS A C 1
ATOM 623 O O . LYS A 1 77 ? -7.205 5.877 1.572 1.00 98.12 77 LYS A O 1
ATOM 628 N N . GLU A 1 78 ? -8.043 6.341 -0.464 1.00 98.00 78 GLU A N 1
ATOM 629 C CA . GLU A 1 78 ? -9.453 6.178 -0.104 1.00 98.00 78 GLU A CA 1
ATOM 630 C C . GLU A 1 78 ? -9.728 4.748 0.363 1.00 98.00 78 GLU A C 1
ATOM 632 O O . GLU A 1 78 ? -10.201 4.543 1.477 1.00 98.00 78 GLU A O 1
ATOM 637 N N . THR A 1 79 ? -9.298 3.747 -0.405 1.00 97.75 79 THR A N 1
ATOM 638 C CA . THR A 1 79 ? -9.497 2.330 -0.073 1.00 97.75 79 THR A CA 1
ATOM 639 C C . THR A 1 79 ? -8.831 1.933 1.244 1.00 97.75 79 THR A C 1
ATOM 641 O O . THR A 1 79 ? -9.409 1.192 2.038 1.00 97.75 79 THR A O 1
ATOM 644 N N . VAL A 1 80 ? -7.628 2.438 1.531 1.00 97.69 80 VAL A N 1
ATOM 645 C CA . VAL A 1 80 ? -6.939 2.187 2.806 1.00 97.69 80 VAL A CA 1
ATOM 646 C C . VAL A 1 80 ? -7.677 2.856 3.966 1.00 97.69 80 VAL A C 1
ATOM 648 O O . VAL A 1 80 ? -7.838 2.259 5.035 1.00 97.69 80 VAL A O 1
ATOM 651 N N . LEU A 1 81 ? -8.136 4.093 3.779 1.00 97.50 81 LEU A N 1
ATOM 652 C CA . LEU A 1 81 ? -8.795 4.859 4.831 1.00 97.50 81 LEU A CA 1
ATOM 653 C C . LE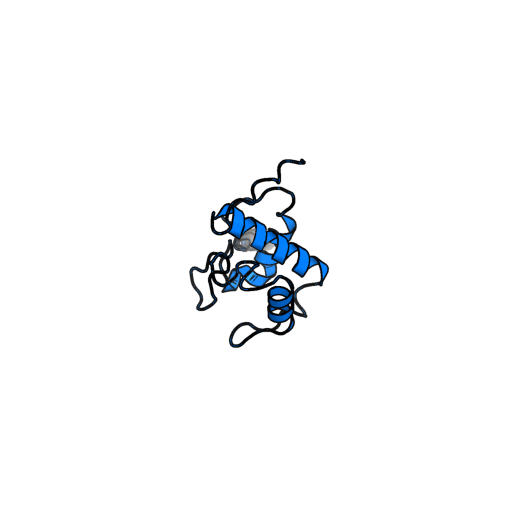U A 1 81 ? -10.211 4.354 5.112 1.00 97.50 81 LEU A C 1
ATOM 655 O O . LEU A 1 81 ? -10.579 4.193 6.275 1.00 97.50 81 LEU A O 1
ATOM 659 N N . ASP A 1 82 ? -11.002 4.088 4.088 1.00 97.88 82 ASP A N 1
ATOM 660 C CA . ASP A 1 82 ? -12.415 3.731 4.219 1.00 97.88 82 ASP A CA 1
ATOM 661 C C . ASP A 1 82 ? -12.644 2.218 4.254 1.00 97.88 82 ASP A C 1
ATOM 663 O O . ASP A 1 82 ? -13.600 1.749 4.876 1.00 97.88 82 ASP A O 1
ATOM 667 N N . GLY A 1 83 ? -11.699 1.439 3.726 1.00 97.31 83 GLY A N 1
ATOM 668 C CA . GLY A 1 83 ? -11.857 0.006 3.524 1.00 97.31 83 GLY A CA 1
ATOM 669 C C . GLY A 1 83 ? -12.701 -0.305 2.287 1.00 97.31 83 GLY A C 1
ATOM 670 O O . GLY A 1 83 ? -13.319 0.564 1.679 1.00 97.31 83 GLY A O 1
ATOM 671 N N . THR A 1 84 ? -12.746 -1.581 1.915 1.00 95.25 84 THR A N 1
ATOM 672 C CA . THR A 1 84 ? -13.586 -2.077 0.818 1.00 95.25 84 THR A CA 1
ATOM 673 C C . THR A 1 84 ? -13.917 -3.545 1.033 1.00 95.25 84 THR A C 1
ATOM 675 O O . THR A 1 84 ? -13.026 -4.354 1.285 1.00 95.25 84 THR A O 1
ATOM 678 N N . GLY A 1 85 ? -15.195 -3.924 0.950 1.00 93.38 85 GLY A N 1
ATOM 679 C CA . GLY A 1 85 ? -15.637 -5.315 1.095 1.00 93.38 85 GLY A CA 1
ATOM 680 C C . GLY A 1 85 ? -15.030 -6.030 2.314 1.00 93.38 85 GLY A C 1
ATOM 681 O O . GLY A 1 85 ? -15.446 -5.806 3.448 1.00 93.38 85 GLY A O 1
ATOM 682 N N . LYS A 1 86 ? -14.052 -6.916 2.069 1.00 92.25 86 LYS A N 1
ATOM 683 C CA . LYS A 1 86 ? -13.334 -7.694 3.099 1.00 92.25 86 LYS A CA 1
ATOM 684 C C . LYS A 1 86 ? -12.129 -6.971 3.720 1.00 92.25 86 LYS A C 1
ATOM 686 O O . LYS A 1 86 ? -11.620 -7.440 4.735 1.00 92.25 86 LYS A O 1
ATOM 691 N N . MET A 1 87 ? -11.655 -5.877 3.129 1.00 96.19 87 MET A N 1
ATOM 692 C CA . MET A 1 87 ? -10.582 -5.042 3.667 1.00 96.19 87 MET A CA 1
ATOM 693 C C . MET A 1 87 ? -11.171 -4.028 4.661 1.00 96.19 87 MET A C 1
ATOM 695 O O . MET A 1 87 ? -11.913 -3.136 4.246 1.00 96.19 87 MET A O 1
ATOM 699 N N . PRO A 1 88 ? -10.865 -4.129 5.967 1.00 96.31 88 PRO A N 1
ATOM 700 C CA . PRO A 1 88 ? -11.350 -3.165 6.945 1.00 96.31 88 PRO A CA 1
ATOM 701 C C . PRO A 1 88 ? -10.630 -1.819 6.803 1.00 96.31 88 PRO A C 1
ATOM 703 O O . PRO A 1 88 ? -9.460 -1.770 6.417 1.00 96.31 88 PRO A O 1
ATOM 706 N N . SER A 1 89 ? -11.311 -0.741 7.200 1.00 97.81 89 SER A N 1
ATOM 707 C CA . SER A 1 89 ? -10.729 0.602 7.321 1.00 97.81 89 SER A CA 1
ATOM 708 C C . SER A 1 89 ? -9.454 0.595 8.171 1.00 97.81 89 SER A C 1
ATOM 710 O O . SER A 1 89 ? -9.427 0.033 9.270 1.00 97.81 89 SER A O 1
ATOM 712 N N . GLN A 1 90 ? -8.413 1.278 7.687 1.00 97.94 90 GLN A N 1
ATOM 713 C CA . GLN A 1 90 ? -7.136 1.439 8.385 1.00 97.94 90 GLN A CA 1
ATOM 714 C C . GLN A 1 90 ? -6.941 2.835 8.990 1.00 97.94 90 GLN A C 1
ATOM 716 O O . GLN A 1 90 ? -5.874 3.106 9.532 1.00 97.94 90 GLN A O 1
ATOM 721 N N . LYS A 1 91 ? -7.960 3.709 8.996 1.00 96.81 91 LYS A N 1
ATOM 722 C CA . LYS A 1 91 ? -7.891 5.091 9.535 1.00 96.81 91 LYS A CA 1
ATOM 723 C C . LYS A 1 91 ? -7.254 5.226 10.922 1.00 96.81 91 LYS A C 1
ATOM 725 O O . LYS A 1 91 ? -6.716 6.275 11.247 1.00 96.81 91 LYS A O 1
ATOM 730 N N . LYS A 1 92 ? -7.362 4.194 11.764 1.00 97.56 92 LYS A N 1
ATOM 731 C CA . LYS A 1 92 ? -6.812 4.184 13.132 1.00 97.56 92 LYS A CA 1
ATOM 732 C C . LYS A 1 92 ? -5.397 3.604 13.230 1.00 97.56 92 LYS A C 1
ATOM 734 O O . LYS A 1 92 ? -4.796 3.679 14.295 1.00 97.56 92 LYS A O 1
ATOM 739 N N . ASN A 1 93 ? -4.891 3.015 12.149 1.00 97.31 93 ASN A N 1
ATOM 740 C CA . ASN A 1 93 ? -3.637 2.264 12.113 1.00 97.31 93 ASN A CA 1
ATOM 741 C C . ASN A 1 93 ? -2.541 2.968 11.300 1.00 97.31 93 ASN A C 1
ATOM 743 O O . ASN A 1 93 ? -1.370 2.603 11.442 1.00 97.31 93 ASN A O 1
ATOM 747 N N . VAL A 1 94 ? -2.912 3.945 10.464 1.00 97.25 94 VAL A N 1
ATOM 748 C CA . VAL A 1 94 ? -1.996 4.711 9.608 1.00 97.25 94 VAL A CA 1
ATOM 749 C C . VAL A 1 94 ? -2.256 6.213 9.686 1.00 97.25 94 VAL A C 1
ATOM 751 O O . VAL A 1 94 ? -3.409 6.644 9.740 1.00 97.25 94 VAL A O 1
ATOM 754 N N . THR A 1 95 ? -1.190 7.015 9.655 1.00 97.62 95 THR A N 1
ATOM 755 C CA . THR A 1 95 ? -1.284 8.472 9.446 1.00 97.62 95 THR A CA 1
ATOM 756 C C . THR A 1 95 ? -1.304 8.828 7.949 1.00 97.62 95 THR A C 1
ATOM 758 O O . THR A 1 95 ? -0.948 7.993 7.111 1.00 97.62 95 THR A O 1
ATOM 761 N N . PRO A 1 96 ? -1.694 10.061 7.565 1.00 95.50 96 PRO A N 1
ATOM 762 C CA . PRO A 1 96 ? -1.624 10.510 6.170 1.00 95.50 96 PRO A CA 1
ATOM 763 C C . PRO A 1 96 ? -0.220 10.403 5.551 1.00 95.50 96 PRO A C 1
ATOM 765 O O . PRO A 1 96 ? -0.078 10.053 4.377 1.00 95.50 96 PRO A O 1
ATOM 768 N N . GLU A 1 97 ? 0.818 10.673 6.341 1.00 97.31 97 GLU A N 1
ATOM 769 C CA . GLU A 1 97 ? 2.218 10.570 5.927 1.00 97.31 97 GLU A CA 1
ATOM 770 C C . GLU A 1 97 ? 2.614 9.106 5.716 1.00 97.31 97 GLU A C 1
ATOM 772 O O . GLU A 1 97 ? 3.233 8.772 4.709 1.00 97.31 97 GLU A O 1
ATOM 777 N N . GLU A 1 98 ? 2.197 8.212 6.618 1.00 98.38 98 GLU A N 1
ATOM 778 C CA . GLU A 1 98 ? 2.457 6.777 6.481 1.00 98.38 98 GLU A CA 1
ATOM 779 C C . GLU A 1 98 ? 1.783 6.190 5.236 1.00 98.38 98 GLU A C 1
ATOM 781 O O . GLU A 1 98 ? 2.396 5.380 4.546 1.00 98.38 98 GLU A O 1
ATOM 786 N N . ILE A 1 99 ? 0.563 6.626 4.895 1.00 98.12 99 ILE A N 1
ATOM 787 C CA . ILE A 1 99 ? -0.108 6.200 3.654 1.00 98.12 99 ILE A CA 1
ATOM 788 C C . ILE A 1 99 ? 0.682 6.646 2.427 1.00 98.12 99 ILE A C 1
ATOM 790 O O . ILE A 1 99 ? 0.871 5.855 1.507 1.00 98.12 99 ILE A O 1
ATOM 794 N N . THR A 1 100 ? 1.168 7.887 2.421 1.00 98.31 100 THR A N 1
ATOM 795 C CA . THR A 1 100 ? 1.989 8.409 1.317 1.00 98.31 100 THR A CA 1
ATOM 796 C C . THR A 1 100 ? 3.243 7.554 1.115 1.00 98.31 100 THR A C 1
ATOM 798 O O . THR A 1 100 ? 3.563 7.169 -0.007 1.00 98.31 100 THR A O 1
ATOM 801 N N . GLU A 1 101 ? 3.922 7.189 2.203 1.00 98.62 101 GLU A N 1
ATOM 802 C CA . GLU A 1 101 ? 5.094 6.312 2.150 1.00 98.62 101 GLU A CA 1
ATOM 803 C C . GLU A 1 101 ? 4.737 4.885 1.696 1.00 98.62 101 GLU A C 1
ATOM 805 O O . GLU A 1 101 ? 5.471 4.295 0.902 1.00 98.62 101 GLU A O 1
ATOM 810 N N . ILE A 1 102 ? 3.603 4.328 2.139 1.00 98.44 102 ILE A N 1
ATOM 811 C CA . ILE A 1 102 ? 3.120 3.012 1.683 1.00 98.44 102 ILE A CA 1
ATOM 812 C C . ILE A 1 102 ? 2.855 3.022 0.174 1.00 98.44 102 ILE A C 1
ATOM 814 O O . ILE A 1 102 ? 3.308 2.115 -0.522 1.00 98.44 102 ILE A O 1
ATOM 818 N N . ILE A 1 103 ? 2.161 4.042 -0.338 1.00 98.44 103 ILE A N 1
ATOM 819 C CA . ILE A 1 103 ? 1.884 4.195 -1.774 1.00 98.44 103 ILE A CA 1
ATOM 820 C C . ILE A 1 103 ? 3.199 4.253 -2.550 1.00 98.44 103 ILE A C 1
ATOM 822 O O . ILE A 1 103 ? 3.393 3.492 -3.495 1.00 98.44 103 ILE A O 1
ATOM 826 N N . LYS A 1 104 ? 4.145 5.079 -2.095 1.00 98.38 104 LYS A N 1
ATOM 827 C CA . LYS A 1 104 ? 5.473 5.201 -2.704 1.00 98.38 104 LYS A CA 1
ATOM 828 C C . LYS A 1 104 ? 6.204 3.854 -2.787 1.00 98.38 104 LYS A C 1
ATOM 830 O O . LYS A 1 104 ? 6.831 3.555 -3.801 1.00 98.38 104 LYS A O 1
ATOM 835 N N . TYR A 1 105 ? 6.117 3.036 -1.737 1.00 98.06 105 TYR A N 1
ATOM 836 C CA . TYR A 1 105 ? 6.657 1.676 -1.737 1.00 98.06 105 TYR A CA 1
ATOM 837 C C . TYR A 1 105 ? 5.953 0.772 -2.761 1.00 98.06 105 TYR A C 1
ATOM 839 O O . TYR A 1 105 ? 6.639 0.111 -3.537 1.00 98.06 105 TYR A O 1
ATOM 847 N N . LEU A 1 106 ? 4.616 0.776 -2.816 1.00 97.50 106 LEU A N 1
ATOM 848 C CA . LEU A 1 106 ? 3.854 -0.039 -3.769 1.00 97.50 106 LEU A CA 1
ATOM 849 C C . LEU A 1 106 ? 4.200 0.303 -5.224 1.00 97.50 106 LEU A C 1
ATOM 851 O O . LEU A 1 106 ? 4.468 -0.611 -6.001 1.00 97.50 106 LEU A O 1
ATOM 855 N N . ARG A 1 107 ? 4.279 1.596 -5.569 1.00 97.12 107 ARG A N 1
ATOM 856 C CA . ARG A 1 107 ? 4.661 2.054 -6.918 1.00 97.12 107 ARG A CA 1
ATOM 857 C C . ARG A 1 107 ? 6.061 1.608 -7.306 1.00 97.12 107 ARG A C 1
ATOM 859 O O . ARG A 1 107 ? 6.258 1.018 -8.363 1.00 97.12 107 ARG A O 1
ATOM 866 N N . TYR A 1 108 ? 7.030 1.800 -6.411 1.00 96.62 108 TYR A N 1
ATOM 867 C CA . TYR A 1 108 ? 8.379 1.291 -6.644 1.00 96.62 108 TYR A CA 1
ATOM 868 C C . TYR A 1 108 ? 8.383 -0.222 -6.877 1.00 96.62 108 TYR A C 1
ATOM 870 O O . TYR A 1 108 ? 9.029 -0.699 -7.805 1.00 96.62 108 TYR A O 1
ATOM 878 N N . SER A 1 109 ? 7.657 -0.982 -6.057 1.00 95.44 109 SER A N 1
ATOM 879 C CA . SER A 1 109 ? 7.587 -2.436 -6.187 1.00 95.44 109 SER A CA 1
ATOM 880 C C . SER A 1 109 ? 6.903 -2.893 -7.481 1.00 95.44 109 SER A C 1
ATOM 882 O O . SER A 1 109 ? 7.313 -3.912 -8.032 1.00 95.44 109 SER A O 1
ATOM 884 N N . GLN A 1 110 ? 5.915 -2.151 -7.991 1.00 94.81 110 GLN A N 1
ATOM 885 C CA . GLN A 1 110 ? 5.285 -2.391 -9.298 1.00 94.81 110 GLN A CA 1
ATOM 886 C C . GLN A 1 110 ? 6.282 -2.188 -10.443 1.00 94.81 110 GLN A C 1
ATOM 888 O O . GLN A 1 110 ? 6.481 -3.101 -11.249 1.00 94.81 110 GLN A O 1
ATOM 893 N N . LYS A 1 111 ? 6.997 -1.057 -10.448 1.00 93.69 111 LYS A N 1
ATOM 894 C CA . LYS A 1 111 ? 8.062 -0.778 -11.420 1.00 93.69 111 LYS A CA 1
ATOM 895 C C . LYS A 1 111 ? 9.200 -1.801 -11.347 1.00 93.69 111 LYS A C 1
ATOM 897 O O . LYS A 1 111 ? 9.610 -2.347 -12.363 1.00 93.69 111 LYS A O 1
ATOM 902 N N . ALA A 1 112 ? 9.675 -2.127 -10.145 1.00 92.44 112 ALA A N 1
ATOM 903 C CA . ALA A 1 112 ? 10.755 -3.095 -9.939 1.00 92.44 112 ALA A CA 1
ATOM 904 C C . ALA A 1 112 ? 10.371 -4.532 -10.343 1.00 92.44 112 ALA A C 1
ATOM 906 O O . ALA A 1 112 ? 11.247 -5.336 -10.654 1.00 92.44 112 ALA A O 1
ATOM 907 N N . ALA A 1 113 ? 9.076 -4.860 -10.348 1.00 91.06 113 ALA A N 1
ATOM 908 C CA . ALA A 1 113 ? 8.563 -6.125 -10.866 1.00 91.06 113 ALA A CA 1
ATOM 909 C C . ALA A 1 113 ? 8.408 -6.138 -12.401 1.00 91.06 113 ALA A C 1
ATOM 911 O O . ALA A 1 113 ? 8.000 -7.162 -12.947 1.00 91.06 113 ALA A O 1
ATOM 912 N N . GLY A 1 114 ? 8.725 -5.031 -13.085 1.00 88.62 114 GLY A N 1
ATOM 913 C CA . GLY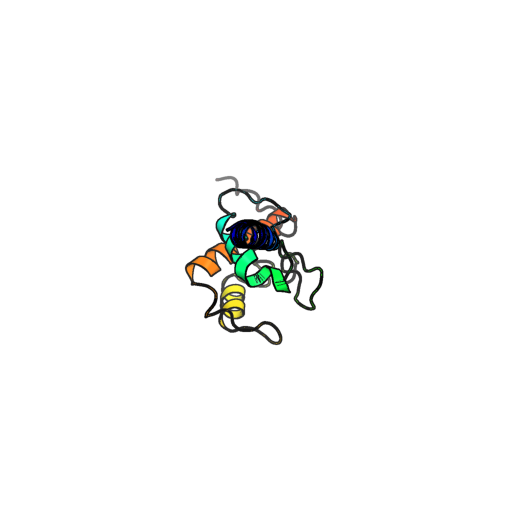 A 1 114 ? 8.599 -4.887 -14.536 1.00 88.62 114 GLY A CA 1
ATOM 914 C C . GLY A 1 114 ? 7.153 -4.782 -15.024 1.00 88.62 114 GLY A C 1
ATOM 915 O O . GLY A 1 114 ? 6.887 -5.106 -16.177 1.00 88.62 114 GLY A O 1
ATOM 916 N N . LEU A 1 115 ? 6.216 -4.393 -14.150 1.00 82.44 115 LEU A N 1
ATOM 917 C CA . LEU A 1 115 ? 4.801 -4.245 -14.514 1.00 82.44 115 LEU A CA 1
ATOM 918 C C . LEU A 1 115 ? 4.499 -2.895 -15.166 1.00 82.44 115 LEU A C 1
ATOM 920 O O . LEU A 1 115 ? 3.573 -2.789 -15.963 1.00 82.44 115 LEU A O 1
ATOM 924 N N . GLU A 1 116 ? 5.273 -1.868 -14.827 1.00 73.19 116 GLU A N 1
ATOM 925 C CA . GLU A 1 116 ? 5.177 -0.567 -15.481 1.00 73.19 116 GLU A CA 1
ATOM 926 C C . GLU A 1 116 ? 6.205 -0.501 -16.614 1.00 73.19 116 GLU A C 1
ATOM 928 O O . GLU A 1 116 ? 7.357 -0.900 -16.402 1.00 73.19 116 GLU A O 1
ATOM 933 N N . PRO A 1 117 ? 5.825 -0.013 -17.810 1.00 62.56 117 PRO A N 1
ATOM 934 C CA . PRO A 1 117 ? 6.806 0.283 -18.840 1.00 62.56 117 PRO A CA 1
ATOM 935 C C . PRO A 1 117 ? 7.821 1.273 -18.267 1.00 62.56 117 PRO A C 1
ATOM 937 O O . PRO A 1 117 ? 7.442 2.229 -17.590 1.00 62.56 117 PRO A O 1
ATOM 940 N N . GLU A 1 118 ? 9.112 1.032 -18.507 1.00 57.06 118 GLU A N 1
ATOM 941 C CA . GLU A 1 118 ? 10.139 2.006 -18.155 1.00 57.06 118 GLU A CA 1
ATOM 942 C C . GLU A 1 118 ? 9.789 3.315 -18.866 1.00 57.06 118 GLU A C 1
ATOM 944 O O . GLU A 1 118 ? 9.844 3.401 -20.093 1.00 57.06 118 GLU A O 1
ATOM 949 N N . GLU A 1 119 ? 9.350 4.317 -18.101 1.00 57.88 119 GLU A N 1
ATOM 950 C CA . GLU A 1 119 ? 9.298 5.687 -18.588 1.00 57.88 119 GLU A CA 1
ATOM 951 C C . GLU A 1 119 ? 10.721 6.018 -19.030 1.00 57.88 119 GLU A C 1
ATOM 953 O O . GLU A 1 119 ? 11.615 6.177 -18.195 1.00 57.88 119 GLU A O 1
ATOM 958 N N . ASN A 1 120 ? 10.946 6.016 -20.346 1.00 52.31 120 ASN A N 1
ATOM 959 C CA . ASN A 1 120 ? 12.163 6.552 -20.923 1.00 52.31 120 ASN A CA 1
ATOM 960 C C . ASN A 1 120 ? 12.274 7.972 -20.375 1.00 52.31 120 ASN A C 1
ATOM 962 O O . ASN A 1 120 ? 11.371 8.774 -20.614 1.00 52.31 120 ASN A O 1
ATOM 966 N N . GLU A 1 121 ? 13.328 8.241 -19.602 1.00 55.09 121 GLU A N 1
ATOM 967 C CA . GLU A 1 121 ? 13.695 9.593 -19.197 1.00 55.09 121 GLU A CA 1
ATOM 968 C C . GLU A 1 121 ? 13.636 10.453 -20.462 1.00 55.09 121 GLU A C 1
ATOM 970 O O . GLU A 1 121 ? 14.396 10.217 -21.402 1.00 55.09 121 GLU A O 1
ATOM 975 N N . GLU A 1 122 ? 12.644 11.343 -20.543 1.00 55.50 122 GLU A N 1
ATOM 976 C CA . GLU A 1 122 ? 12.455 12.202 -21.704 1.00 55.50 122 GLU A CA 1
ATOM 977 C C . GLU A 1 122 ? 13.770 12.937 -21.963 1.00 55.50 122 GLU A C 1
ATOM 979 O O . GLU A 1 122 ? 14.258 13.688 -21.115 1.00 55.50 122 GLU A O 1
ATOM 984 N N . ASP A 1 123 ? 14.349 12.666 -23.132 1.00 45.38 123 ASP A N 1
ATOM 985 C CA . ASP A 1 123 ? 15.486 13.382 -23.692 1.00 45.38 123 ASP A CA 1
ATOM 986 C C . ASP A 1 123 ? 15.137 14.881 -23.674 1.00 45.38 123 ASP A C 1
ATOM 988 O O . ASP A 1 123 ? 14.159 15.275 -24.326 1.00 45.38 123 ASP A O 1
ATOM 992 N N . PRO A 1 124 ? 15.829 15.725 -22.884 1.00 50.97 124 PRO A N 1
ATOM 993 C CA . PRO A 1 124 ? 15.536 17.145 -22.872 1.00 50.97 124 PRO A CA 1
ATOM 994 C C . PRO A 1 124 ? 15.936 17.716 -24.234 1.00 50.97 124 PRO A C 1
ATOM 996 O O . PRO A 1 124 ? 17.121 17.881 -24.526 1.00 50.97 124 PRO A O 1
ATOM 999 N N . ALA A 1 125 ? 14.918 17.978 -25.056 1.00 50.41 125 ALA A N 1
ATOM 1000 C CA . ALA A 1 125 ? 15.024 18.670 -26.337 1.00 50.41 125 ALA A CA 1
ATOM 1001 C C . ALA A 1 125 ? 15.725 20.035 -26.223 1.00 50.41 125 ALA A C 1
ATOM 1003 O O . ALA A 1 125 ? 15.526 20.736 -25.200 1.00 50.41 125 ALA A O 1
#

Sequence (125 aa):
MEQVKFYFLILFYTLFAFACAPKPTLEVPEPYKKGQQYFHRVCSNCHGSDAMGKHTQAPRLIDEEFLANNFSDADIKETVLDGTGKMPSQKKNVTPEEITEIIKYLRYSQKAAGLEPEENEEDPA